Protein AF-A0A026X161-F1 (afdb_monomer)

Foldseek 3Di:
DVVLVVDQEAEDAPPPPTDDPPGHYDYDPVNVVVVCCCVVQVPDPVNVVVVVVVVVCCVPVLDDPDCVVVVVVCVVVVVVCVVCVVPDDDPCVVVVVVVVSVVVSVVSSVVD

Sequence (112 aa):
NVIENKIHMAIRDNAANMGAGNFTSLGCAAHTLQLVINDSIFKDEEITILIKLKKVATKYLSAPPTSVANEQLFSAAGQIYADRRANLLGENIDKLLFPIILNYLILIIIFV

Solvent-accessible surface area (backbone atoms only — not comparable to full-atom values): 6793 Å² total; per-residue (Å²): 116,88,62,64,85,69,60,85,64,44,79,36,57,75,52,96,83,59,75,61,82,94,51,57,65,44,70,32,65,70,51,52,50,52,51,50,46,42,62,69,42,68,65,31,65,69,55,41,50,51,57,54,48,49,57,52,47,58,65,67,65,54,53,76,95,54,66,62,65,54,52,51,48,53,48,52,50,47,49,59,44,60,71,46,55,83,78,57,70,82,85,59,50,69,72,54,51,52,60,56,55,51,55,51,54,52,52,57,52,72,78,107

Mean predicted aligned error: 16.14 Å

pLDDT: mean 74.68, std 13.26, range [49.19, 92.25]

Organism: Ooceraea biroi (NCBI:txid2015173)

Secondary structure (DSSP, 8-state):
-TTGGG-S-EEE---TT---TTS-EEE-HHHHHHHHHIIIIIS-HHHHHHHHHHHHHHHHSSS-S-THHHHHHHHHHHHHHHHHGGG--GGGHHHHHHHHHHHHHHHHHH--

InterPro domains:
  IPR008906 HAT, C-terminal dimerisation domain [PF05699] (53-98)
  IPR012337 Ribonuclease H-like superfamily [SSF53098] (52-98)

Radius of gyration: 28.59 Å; Cα contacts (8 Å, |Δi|>4): 47; chains: 1; bounding box: 58×19×78 Å

Structure (mmCIF, N/CA/C/O backbone):
data_AF-A0A026X161-F1
#
_entry.id   AF-A0A026X161-F1
#
loop_
_atom_site.group_PDB
_atom_site.id
_atom_site.type_symbol
_atom_site.label_atom_id
_atom_site.label_alt_id
_atom_site.label_comp_id
_atom_site.label_asym_id
_atom_site.label_entity_id
_atom_site.label_seq_id
_atom_site.pdbx_PDB_ins_code
_atom_site.Cartn_x
_atom_site.Cartn_y
_atom_site.Cartn_z
_atom_site.occupancy
_atom_site.B_iso_or_equiv
_atom_site.auth_seq_id
_atom_site.auth_comp_id
_atom_site.auth_asym_id
_atom_site.auth_atom_id
_atom_site.pdbx_PDB_model_num
ATOM 1 N N . ASN A 1 1 ? 37.899 4.020 -25.526 1.00 56.94 1 ASN A N 1
ATOM 2 C CA . ASN A 1 1 ? 37.202 4.235 -24.242 1.00 56.94 1 ASN A CA 1
ATOM 3 C C . ASN A 1 1 ? 37.540 3.102 -23.277 1.00 56.94 1 ASN A C 1
ATOM 5 O O . ASN A 1 1 ? 37.020 2.010 -23.427 1.00 56.94 1 ASN A O 1
ATOM 9 N N . VAL A 1 2 ? 38.444 3.308 -22.311 1.00 64.94 2 VAL A N 1
ATOM 10 C CA . VAL A 1 2 ? 38.938 2.242 -21.394 1.00 64.94 2 VAL A CA 1
ATOM 11 C C . VAL A 1 2 ? 37.841 1.693 -20.458 1.00 64.94 2 VAL A C 1
ATOM 13 O O . VAL A 1 2 ? 37.994 0.627 -19.868 1.00 64.94 2 VAL A O 1
ATOM 16 N N . ILE A 1 3 ? 36.728 2.418 -20.330 1.00 70.31 3 ILE A N 1
ATOM 17 C CA . ILE A 1 3 ? 35.621 2.115 -19.416 1.00 70.31 3 ILE A CA 1
ATOM 18 C C . ILE A 1 3 ? 34.608 1.156 -20.061 1.00 70.31 3 ILE A C 1
ATOM 20 O O . ILE A 1 3 ? 34.099 0.270 -19.385 1.00 70.31 3 ILE A O 1
ATOM 24 N N . GLU A 1 4 ? 34.371 1.269 -21.372 1.00 65.12 4 GLU A N 1
ATOM 25 C CA . GLU A 1 4 ? 33.392 0.438 -22.094 1.00 65.12 4 GLU A CA 1
ATOM 26 C C . GLU A 1 4 ? 33.750 -1.051 -22.043 1.00 65.12 4 GLU A C 1
ATOM 28 O O . GLU A 1 4 ? 32.890 -1.880 -21.772 1.00 65.12 4 GLU A O 1
ATOM 33 N N . ASN A 1 5 ? 35.039 -1.382 -22.160 1.00 69.50 5 ASN A N 1
ATOM 34 C CA . ASN A 1 5 ? 35.530 -2.763 -22.074 1.00 69.50 5 ASN A CA 1
ATOM 35 C C . ASN A 1 5 ? 35.482 -3.360 -20.652 1.00 69.50 5 ASN A C 1
ATOM 37 O O . ASN A 1 5 ? 35.823 -4.526 -20.473 1.00 69.50 5 ASN A O 1
ATOM 41 N N . LYS A 1 6 ? 35.101 -2.574 -19.633 1.00 83.12 6 LYS A N 1
ATOM 42 C CA . LYS A 1 6 ? 34.942 -3.030 -18.239 1.00 83.12 6 LYS A CA 1
ATOM 43 C C . LYS A 1 6 ? 33.478 -3.187 -17.825 1.00 83.12 6 LYS A C 1
ATOM 45 O O . LYS A 1 6 ? 33.211 -3.706 -16.744 1.00 83.12 6 LYS A O 1
ATOM 50 N N . ILE A 1 7 ? 32.537 -2.727 -18.649 1.00 82.00 7 ILE A N 1
ATOM 51 C CA . ILE A 1 7 ? 31.107 -2.800 -18.355 1.00 82.00 7 ILE A CA 1
ATOM 52 C C . ILE A 1 7 ? 30.565 -4.085 -18.976 1.00 82.00 7 ILE A C 1
ATOM 54 O O . ILE A 1 7 ? 30.484 -4.212 -20.192 1.00 82.00 7 ILE A O 1
ATOM 58 N N . HIS A 1 8 ? 30.192 -5.044 -18.129 1.00 85.44 8 HIS A N 1
ATOM 59 C CA . HIS A 1 8 ? 29.616 -6.314 -18.578 1.00 85.44 8 HIS A CA 1
ATOM 60 C C . HIS A 1 8 ? 28.127 -6.190 -18.937 1.00 85.44 8 HIS A C 1
ATOM 62 O O . HIS A 1 8 ? 27.650 -6.831 -19.872 1.00 85.44 8 HIS A O 1
ATOM 68 N N . MET A 1 9 ? 27.388 -5.379 -18.173 1.00 86.31 9 MET A N 1
ATOM 69 C CA . MET A 1 9 ? 25.950 -5.174 -18.333 1.00 86.31 9 MET A CA 1
ATOM 70 C C . MET A 1 9 ? 25.512 -3.902 -17.602 1.00 8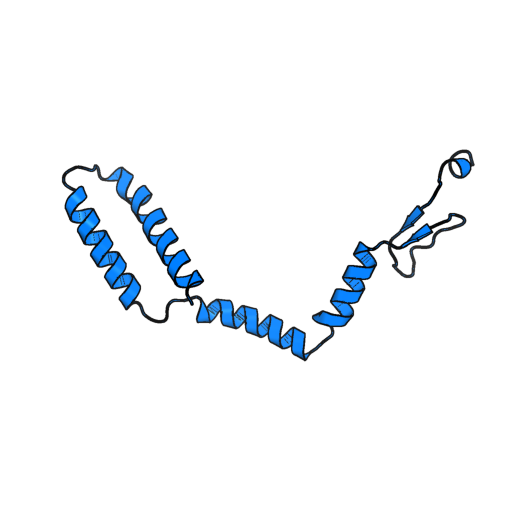6.31 9 MET A C 1
ATOM 72 O O . MET A 1 9 ? 25.955 -3.645 -16.483 1.00 86.31 9 MET A O 1
ATOM 76 N N . ALA A 1 10 ? 24.619 -3.126 -18.211 1.00 87.50 10 ALA A N 1
ATOM 77 C CA . ALA A 1 10 ? 23.996 -1.960 -17.595 1.00 87.50 10 ALA A CA 1
ATOM 78 C C . ALA A 1 10 ? 22.597 -2.306 -17.062 1.00 87.50 10 ALA A C 1
ATOM 80 O O . ALA A 1 10 ? 21.748 -2.782 -17.809 1.00 87.50 10 ALA A O 1
ATOM 81 N N . ILE A 1 11 ? 22.316 -2.028 -15.791 1.00 89.69 11 ILE A N 1
ATOM 82 C CA . ILE A 1 11 ? 20.942 -2.070 -15.269 1.00 89.69 11 ILE A CA 1
ATOM 83 C C . ILE A 1 11 ? 20.339 -0.682 -15.447 1.00 89.69 11 ILE A C 1
ATOM 85 O O . ILE A 1 11 ? 20.970 0.306 -15.069 1.00 89.69 11 ILE A O 1
ATOM 89 N N . ARG A 1 12 ? 19.134 -0.589 -16.011 1.00 87.75 12 ARG A N 1
ATOM 90 C CA . ARG A 1 12 ? 18.437 0.692 -16.176 1.00 87.75 12 ARG A CA 1
ATOM 91 C C . ARG A 1 12 ? 16.991 0.619 -15.754 1.00 87.75 12 ARG A C 1
ATOM 93 O O . ARG A 1 12 ? 16.404 -0.454 -15.726 1.00 87.75 12 ARG A O 1
ATOM 100 N N . ASP A 1 13 ? 16.413 1.765 -15.425 1.00 86.31 13 ASP A N 1
ATOM 101 C CA . ASP A 1 13 ? 14.963 1.851 -15.340 1.00 86.31 13 ASP A CA 1
ATOM 102 C C . ASP A 1 13 ? 14.323 1.648 -16.729 1.00 86.31 13 ASP A C 1
ATOM 104 O O . ASP A 1 13 ? 14.994 1.730 -17.762 1.00 86.31 13 ASP A O 1
ATOM 108 N N . ASN A 1 14 ? 13.027 1.331 -16.741 1.00 84.88 14 ASN A N 1
ATOM 109 C CA . ASN A 1 14 ? 12.284 1.124 -17.986 1.00 84.88 14 ASN A CA 1
ATOM 110 C C . ASN A 1 14 ? 11.555 2.400 -18.434 1.00 84.88 14 ASN A C 1
ATOM 112 O O . ASN A 1 14 ? 10.572 2.308 -19.170 1.00 84.88 14 ASN A O 1
ATOM 116 N N . ALA A 1 15 ? 11.975 3.585 -17.976 1.00 83.25 15 ALA A N 1
ATOM 117 C CA . ALA A 1 15 ? 11.390 4.824 -18.456 1.00 83.25 15 ALA A CA 1
ATOM 118 C C . ALA A 1 15 ? 11.713 4.993 -19.946 1.00 83.25 15 ALA A C 1
ATOM 120 O O . ALA A 1 15 ? 12.815 4.681 -20.398 1.00 83.25 15 ALA A O 1
ATOM 121 N N . ALA A 1 16 ? 10.765 5.539 -20.713 1.00 81.12 16 ALA A N 1
ATOM 122 C CA . ALA A 1 16 ? 10.864 5.635 -22.174 1.00 81.12 16 ALA A CA 1
ATOM 123 C C . ALA A 1 16 ? 12.147 6.333 -22.674 1.00 81.12 16 ALA A C 1
ATOM 125 O O . ALA A 1 16 ? 12.625 6.041 -23.767 1.00 81.12 16 ALA A O 1
ATOM 126 N N . ASN A 1 17 ? 12.726 7.219 -21.859 1.00 84.25 17 ASN A N 1
ATOM 127 C CA . ASN A 1 17 ? 13.909 8.005 -22.213 1.00 84.25 17 ASN A CA 1
ATOM 128 C C . ASN A 1 17 ? 15.230 7.397 -21.726 1.00 84.25 17 ASN A C 1
ATOM 130 O O . ASN A 1 17 ? 16.301 7.902 -22.056 1.00 84.25 17 ASN A O 1
ATOM 134 N N . MET A 1 18 ? 15.187 6.328 -20.936 1.00 81.31 18 MET A N 1
ATOM 135 C CA . MET A 1 18 ? 16.382 5.739 -20.348 1.00 81.31 18 MET A CA 1
ATOM 136 C C . MET A 1 18 ? 16.886 4.655 -21.287 1.00 81.31 18 MET A C 1
ATOM 138 O O . MET A 1 18 ? 16.563 3.485 -21.130 1.00 81.31 18 MET A O 1
ATOM 142 N N . GLY A 1 19 ? 17.668 5.061 -22.294 1.00 78.50 19 GLY A N 1
ATOM 143 C CA . GLY A 1 19 ? 18.297 4.217 -23.322 1.00 78.50 19 GLY A CA 1
ATOM 144 C C . GLY A 1 19 ? 19.684 3.677 -22.934 1.00 78.50 19 GLY A C 1
ATOM 145 O O . GLY A 1 19 ? 20.356 4.224 -22.065 1.00 78.50 19 GLY A O 1
ATOM 146 N N . ALA A 1 20 ? 20.106 2.563 -23.548 1.00 73.00 20 ALA A N 1
ATOM 147 C CA . ALA A 1 20 ? 21.299 1.802 -23.135 1.00 73.00 20 ALA A CA 1
ATOM 148 C C . ALA A 1 20 ? 22.598 2.278 -23.760 1.00 73.00 20 ALA A C 1
ATOM 150 O O . ALA A 1 20 ? 23.661 1.753 -23.431 1.00 73.00 20 ALA A O 1
ATOM 151 N N . GLY A 1 21 ? 22.511 3.205 -24.713 1.00 78.62 21 GLY A N 1
ATOM 152 C CA . GLY A 1 21 ? 23.578 3.377 -25.688 1.00 78.62 21 GLY A CA 1
ATOM 153 C C . GLY A 1 21 ? 23.949 2.026 -26.310 1.00 78.62 21 GLY A C 1
ATOM 154 O O . GLY A 1 21 ? 23.074 1.220 -26.622 1.00 78.62 21 GLY A O 1
ATOM 155 N N . ASN A 1 22 ? 25.250 1.767 -26.423 1.00 81.31 22 ASN A N 1
ATOM 156 C CA . ASN A 1 22 ? 25.800 0.550 -27.028 1.00 81.31 22 ASN A CA 1
ATOM 157 C C . ASN A 1 22 ? 26.038 -0.597 -26.024 1.00 81.31 22 ASN A C 1
ATOM 159 O O . ASN A 1 22 ? 26.725 -1.561 -26.357 1.00 81.31 22 ASN A O 1
ATOM 163 N N . PHE A 1 23 ? 25.521 -0.506 -24.794 1.00 85.75 23 PHE A N 1
ATOM 164 C CA . PHE A 1 23 ? 25.731 -1.534 -23.773 1.00 85.75 23 PHE A CA 1
ATOM 165 C C . PHE A 1 23 ? 24.610 -2.573 -23.765 1.00 85.75 23 PHE A C 1
ATOM 167 O O . PHE A 1 23 ? 23.429 -2.246 -23.896 1.00 85.75 23 PHE A O 1
ATOM 174 N N . THR A 1 24 ? 24.971 -3.830 -23.509 1.00 88.25 24 THR A N 1
ATOM 175 C CA . THR A 1 24 ? 24.014 -4.859 -23.091 1.00 88.25 24 THR A CA 1
ATOM 176 C C . THR A 1 24 ? 23.336 -4.402 -21.803 1.00 88.25 24 THR A C 1
ATOM 178 O O . THR A 1 24 ? 24.007 -4.026 -20.839 1.00 88.25 24 THR A O 1
ATOM 181 N N . SER A 1 25 ? 22.001 -4.393 -21.770 1.00 89.62 25 SER A N 1
ATOM 182 C CA . SER A 1 25 ? 21.279 -3.868 -20.610 1.00 89.62 25 SER A CA 1
ATOM 183 C C . SER A 1 25 ? 20.101 -4.707 -20.158 1.00 89.62 25 SER A C 1
ATOM 185 O O . SER A 1 25 ? 19.405 -5.294 -20.982 1.00 89.62 25 SER A O 1
ATOM 187 N N . LEU A 1 26 ? 19.856 -4.679 -18.849 1.00 91.25 26 LEU A N 1
ATOM 188 C CA . LEU A 1 26 ? 18.712 -5.290 -18.188 1.00 91.25 26 LEU A CA 1
ATOM 189 C C . LEU A 1 26 ? 17.810 -4.200 -17.597 1.00 91.25 26 LEU A C 1
ATOM 191 O O . LEU A 1 26 ? 18.287 -3.255 -16.966 1.00 91.25 26 LEU A O 1
ATOM 195 N N . GLY A 1 27 ? 16.504 -4.351 -17.796 1.00 87.75 27 GLY A N 1
ATOM 196 C CA . GLY A 1 27 ? 15.503 -3.484 -17.187 1.00 87.75 27 GLY A CA 1
ATOM 197 C C . GLY A 1 27 ? 15.383 -3.696 -15.677 1.00 87.75 27 GLY A C 1
ATOM 198 O O . GLY A 1 27 ? 15.592 -4.793 -15.157 1.00 87.75 27 GLY A O 1
ATOM 199 N N . CYS A 1 28 ? 15.023 -2.640 -14.957 1.00 90.19 28 CYS A N 1
ATOM 200 C CA . CYS A 1 28 ? 14.879 -2.661 -13.511 1.00 90.19 28 CYS A CA 1
ATOM 201 C C . CYS A 1 28 ? 13.588 -3.383 -13.126 1.00 90.19 28 CYS A C 1
ATOM 203 O O . CYS A 1 28 ? 12.487 -2.883 -13.365 1.00 90.19 28 CYS A O 1
ATOM 205 N N . ALA A 1 29 ? 13.723 -4.525 -12.452 1.00 92.06 29 ALA A N 1
ATOM 206 C CA . ALA A 1 29 ? 12.584 -5.290 -11.952 1.00 92.06 29 ALA A CA 1
ATOM 207 C C . ALA A 1 29 ? 11.704 -4.472 -10.990 1.00 92.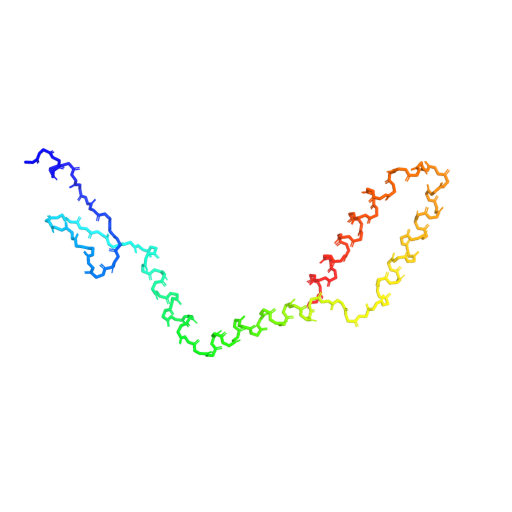06 29 ALA A C 1
ATOM 209 O O . ALA A 1 29 ? 10.482 -4.570 -11.052 1.00 92.06 29 ALA A O 1
ATOM 210 N N . ALA A 1 30 ? 12.300 -3.616 -10.151 1.00 90.88 30 ALA A N 1
ATOM 211 C CA . ALA A 1 30 ? 11.541 -2.756 -9.242 1.00 90.88 30 ALA A CA 1
ATOM 212 C C . ALA A 1 30 ? 10.666 -1.748 -10.003 1.00 90.88 30 ALA A C 1
ATOM 214 O O . ALA A 1 30 ? 9.526 -1.505 -9.616 1.00 90.88 30 ALA A O 1
ATOM 215 N N . HIS A 1 31 ? 11.164 -1.209 -11.120 1.00 86.88 31 HIS A N 1
ATOM 216 C CA . HIS A 1 31 ? 10.373 -0.310 -11.955 1.00 86.88 31 HIS A CA 1
ATOM 217 C C . HIS A 1 31 ? 9.239 -1.059 -12.665 1.00 86.88 31 HIS A C 1
ATOM 219 O O . HIS A 1 31 ? 8.113 -0.572 -12.697 1.00 86.88 31 HIS A O 1
ATOM 225 N N . THR A 1 32 ? 9.492 -2.274 -13.161 1.00 90.62 32 THR A N 1
ATOM 226 C CA . THR A 1 32 ? 8.435 -3.136 -13.714 1.00 90.62 32 THR A CA 1
ATOM 227 C C . THR A 1 32 ? 7.346 -3.419 -12.682 1.00 90.62 32 THR A C 1
ATOM 229 O O . THR A 1 32 ? 6.166 -3.279 -12.986 1.00 90.62 32 THR A O 1
ATOM 232 N N . LEU A 1 33 ? 7.723 -3.768 -11.449 1.00 92.06 33 LEU A N 1
ATOM 233 C CA . LEU A 1 33 ? 6.764 -4.009 -10.370 1.00 92.06 33 LEU A CA 1
ATOM 234 C C . LEU A 1 33 ? 5.938 -2.759 -10.059 1.00 92.06 33 LEU A C 1
ATOM 236 O O . LEU A 1 33 ? 4.725 -2.858 -9.901 1.00 92.06 33 LEU A O 1
ATOM 240 N N . GLN A 1 34 ? 6.567 -1.583 -10.032 1.00 91.44 34 GLN A N 1
ATOM 241 C CA . GLN A 1 34 ? 5.861 -0.324 -9.813 1.00 91.44 34 GLN A CA 1
ATOM 242 C C . GLN A 1 34 ? 4.819 -0.048 -10.907 1.00 91.44 34 GLN A C 1
ATOM 244 O O . GLN A 1 34 ? 3.706 0.374 -10.593 1.00 91.44 34 GLN A O 1
ATOM 249 N N . LEU A 1 35 ? 5.156 -0.307 -12.175 1.00 89.81 35 LEU A N 1
ATOM 250 C CA . LEU A 1 35 ? 4.221 -0.165 -13.294 1.00 89.81 35 LEU A CA 1
ATOM 251 C C . LEU A 1 35 ? 3.054 -1.152 -13.175 1.00 89.81 35 LEU A C 1
ATOM 253 O O . LEU A 1 35 ? 1.903 -0.739 -13.266 1.00 89.81 35 LEU A O 1
ATOM 257 N N . VAL A 1 36 ? 3.338 -2.425 -12.879 1.00 91.75 36 VAL A N 1
ATOM 258 C CA . VAL A 1 36 ? 2.309 -3.464 -12.701 1.00 91.75 36 VAL A CA 1
ATOM 259 C C . VAL A 1 36 ? 1.373 -3.128 -11.543 1.00 91.75 36 VAL A C 1
ATOM 261 O O . VAL A 1 36 ? 0.163 -3.267 -11.690 1.00 91.75 36 VAL A O 1
ATOM 264 N N . ILE A 1 37 ? 1.894 -2.647 -10.413 1.00 92.06 37 ILE A N 1
ATOM 265 C CA . ILE A 1 37 ? 1.077 -2.209 -9.273 1.00 92.06 37 ILE A CA 1
ATOM 266 C C . ILE A 1 37 ? 0.195 -1.029 -9.682 1.00 92.06 37 ILE A C 1
ATOM 268 O O . ILE A 1 37 ? -0.997 -1.012 -9.387 1.00 92.06 37 ILE A O 1
ATOM 272 N N . ASN A 1 38 ? 0.760 -0.043 -10.375 1.00 90.81 38 ASN A N 1
ATOM 273 C CA . ASN A 1 38 ? -0.003 1.121 -10.797 1.00 90.81 38 ASN A CA 1
ATOM 274 C C . ASN A 1 38 ? -1.131 0.752 -11.765 1.00 90.81 38 ASN A C 1
ATOM 276 O O . ASN A 1 38 ? -2.255 1.214 -11.591 1.00 90.81 38 ASN A O 1
ATOM 280 N N . ASP A 1 39 ? -0.849 -0.117 -12.730 1.00 89.88 39 ASP A N 1
ATOM 281 C CA . ASP A 1 39 ? -1.821 -0.530 -13.738 1.00 89.88 39 ASP A CA 1
ATOM 282 C C . ASP A 1 39 ? -2.871 -1.502 -13.192 1.00 89.88 39 ASP A C 1
ATOM 284 O O . ASP A 1 39 ? -4.040 -1.378 -13.540 1.00 89.88 39 ASP A O 1
ATOM 288 N N . SER A 1 40 ? -2.480 -2.425 -12.311 1.00 88.12 40 SER A N 1
ATOM 289 C CA . SER A 1 40 ? -3.375 -3.475 -11.798 1.00 88.12 40 SER A CA 1
ATOM 290 C C . SER A 1 40 ? -4.158 -3.067 -10.550 1.00 88.12 40 SER A C 1
ATOM 292 O O . SER A 1 40 ? -5.195 -3.654 -10.273 1.00 88.12 40 SER A O 1
ATOM 294 N N . ILE A 1 41 ? -3.642 -2.131 -9.746 1.00 90.44 41 ILE A N 1
ATOM 295 C CA . ILE A 1 41 ? -4.223 -1.786 -8.436 1.00 90.44 41 ILE A CA 1
ATOM 296 C C . ILE A 1 41 ? -4.727 -0.347 -8.427 1.00 90.44 41 ILE A C 1
ATOM 298 O O . ILE A 1 41 ? -5.855 -0.097 -8.018 1.00 90.44 41 ILE A O 1
ATOM 302 N N . PHE A 1 4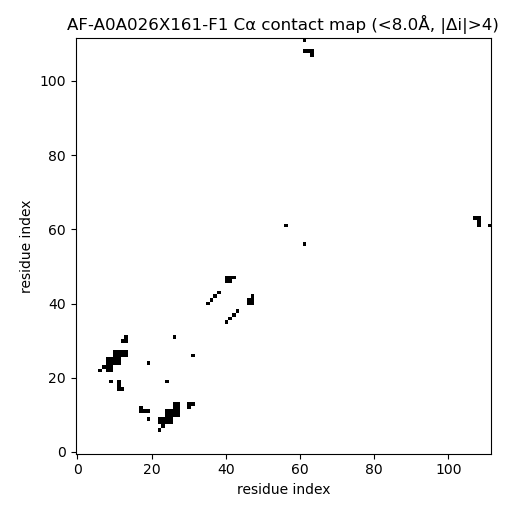2 ? -3.899 0.615 -8.844 1.00 87.50 42 PHE A N 1
ATOM 303 C CA . PHE A 1 42 ? -4.229 2.035 -8.668 1.00 87.50 42 PHE A CA 1
ATOM 304 C C . PHE A 1 42 ? -5.051 2.642 -9.807 1.00 87.50 42 PHE A C 1
ATOM 306 O O . PHE A 1 42 ? -5.725 3.646 -9.587 1.00 87.50 42 PHE A O 1
ATOM 313 N N . LYS A 1 43 ? -5.007 2.062 -11.010 1.00 90.06 43 LYS A N 1
ATOM 314 C CA . LYS A 1 43 ? -5.885 2.459 -12.121 1.00 90.06 43 LYS A CA 1
ATOM 315 C C . LYS A 1 43 ? -7.254 1.787 -12.081 1.00 90.06 43 LYS A C 1
ATOM 317 O O . LYS A 1 43 ? -8.171 2.282 -12.728 1.0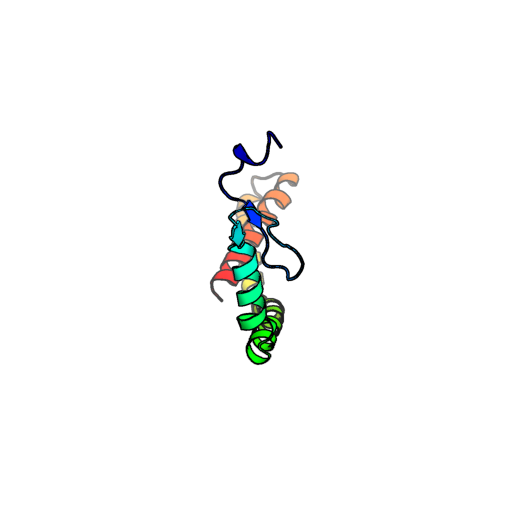0 90.06 43 LYS A O 1
ATOM 322 N N . ASP A 1 44 ? -7.390 0.693 -11.342 1.00 92.25 44 ASP A N 1
ATOM 323 C CA . ASP A 1 44 ? -8.664 0.006 -11.179 1.00 92.25 44 ASP A CA 1
ATOM 324 C C . ASP A 1 44 ? -9.572 0.796 -10.221 1.00 92.25 44 ASP A C 1
ATOM 326 O O . ASP A 1 44 ? -9.198 1.112 -9.083 1.00 92.25 44 ASP A O 1
ATOM 330 N N . GLU A 1 45 ? -10.755 1.175 -10.704 1.00 90.75 45 GLU A N 1
ATOM 331 C CA . GLU A 1 45 ? -11.688 2.029 -9.970 1.00 90.75 45 GLU A CA 1
ATOM 332 C C . GLU A 1 45 ? -12.308 1.299 -8.769 1.00 90.75 45 GLU A C 1
ATOM 334 O O . GLU A 1 45 ? -12.385 1.875 -7.679 1.00 90.75 45 GLU A O 1
ATOM 339 N N . GLU A 1 46 ? -12.665 0.019 -8.919 1.00 91.94 46 GLU A N 1
ATOM 340 C CA . GLU A 1 46 ? -13.252 -0.788 -7.845 1.00 91.94 46 GLU A CA 1
ATOM 341 C C . GLU A 1 46 ? -12.244 -1.006 -6.715 1.00 91.94 46 GLU A C 1
ATOM 343 O O . GLU A 1 46 ? -12.536 -0.747 -5.541 1.00 91.94 46 GLU A O 1
ATOM 348 N N . ILE A 1 47 ? -11.016 -1.399 -7.060 1.00 88.81 47 ILE A N 1
ATOM 349 C CA . ILE A 1 47 ? -9.936 -1.604 -6.089 1.00 88.81 47 ILE A CA 1
ATOM 350 C C . ILE A 1 47 ? -9.584 -0.285 -5.397 1.00 88.81 47 ILE A C 1
ATOM 352 O O . ILE A 1 47 ? -9.389 -0.245 -4.177 1.00 88.81 47 ILE A O 1
ATOM 356 N N . THR A 1 48 ? -9.560 0.825 -6.133 1.00 88.38 48 THR A N 1
ATOM 357 C CA . THR A 1 48 ? -9.295 2.144 -5.551 1.00 88.38 48 THR A CA 1
ATOM 358 C C . THR A 1 48 ? -10.373 2.551 -4.544 1.00 88.38 48 THR A C 1
ATOM 360 O O . THR A 1 48 ? -10.053 3.103 -3.483 1.00 88.38 48 THR A O 1
ATOM 363 N N . ILE A 1 49 ? -11.646 2.267 -4.834 1.00 90.50 49 ILE A N 1
ATOM 364 C CA . ILE A 1 49 ? -12.759 2.486 -3.902 1.00 90.50 49 ILE A CA 1
ATOM 365 C C . ILE A 1 49 ? -12.583 1.616 -2.655 1.00 90.50 49 ILE A C 1
ATOM 367 O O . ILE A 1 49 ? -12.664 2.141 -1.543 1.00 90.50 49 ILE A O 1
ATOM 371 N N . LEU A 1 50 ? -12.253 0.331 -2.809 1.00 88.75 50 LEU A N 1
ATOM 372 C CA . LEU A 1 50 ? -11.992 -0.571 -1.682 1.00 88.75 50 LEU A CA 1
ATOM 373 C C . LEU A 1 50 ? -10.846 -0.071 -0.792 1.00 88.75 50 LEU A C 1
ATOM 375 O O . LEU A 1 50 ? -10.969 -0.070 0.432 1.00 88.75 50 LEU A O 1
ATOM 379 N N . ILE A 1 51 ? -9.752 0.427 -1.376 1.00 89.12 51 ILE A N 1
ATOM 380 C CA . ILE A 1 51 ? -8.624 1.000 -0.622 1.00 89.12 51 ILE A CA 1
ATOM 381 C C . ILE A 1 51 ? -9.060 2.241 0.173 1.00 89.12 51 ILE A C 1
ATOM 383 O O . ILE A 1 51 ? -8.649 2.420 1.325 1.00 89.12 51 ILE A O 1
ATOM 387 N N . LYS A 1 52 ? -9.896 3.106 -0.412 1.00 88.12 52 LYS A N 1
ATOM 388 C CA . LYS A 1 52 ? -10.437 4.292 0.273 1.00 88.12 52 LYS A CA 1
ATOM 389 C C . LYS A 1 52 ? -11.391 3.897 1.401 1.00 88.12 52 LYS A C 1
ATOM 391 O O . LYS A 1 52 ? -11.254 4.411 2.511 1.00 88.12 52 LYS A O 1
ATOM 396 N N . LEU A 1 53 ? -12.299 2.957 1.144 1.00 87.81 53 LEU A N 1
ATOM 397 C CA . LEU A 1 53 ? -13.235 2.435 2.137 1.00 87.81 53 LEU A CA 1
ATOM 398 C C . LEU A 1 53 ? -12.506 1.751 3.284 1.00 87.81 53 LEU A C 1
ATOM 400 O O . LEU A 1 53 ? -12.852 2.004 4.428 1.00 87.81 53 LEU A O 1
ATOM 404 N N . LYS A 1 54 ? -11.446 0.980 3.013 1.00 88.88 54 LYS A N 1
ATOM 405 C CA . LYS A 1 54 ? -10.609 0.378 4.055 1.00 88.88 54 LYS A CA 1
ATOM 406 C C . LYS A 1 54 ? -10.093 1.431 5.028 1.00 88.88 54 LYS A C 1
ATOM 408 O O . LYS A 1 54 ? -10.210 1.225 6.225 1.00 88.88 54 LYS A O 1
ATOM 413 N N . LYS A 1 55 ? -9.578 2.570 4.545 1.00 85.88 55 LYS A N 1
ATOM 414 C CA . LYS A 1 55 ? -9.086 3.652 5.422 1.00 85.88 55 LYS A CA 1
ATOM 415 C C . LYS A 1 55 ? -10.185 4.211 6.326 1.00 85.88 55 LYS A C 1
ATOM 417 O O . LYS A 1 55 ? -9.942 4.473 7.503 1.00 85.88 55 LYS A O 1
ATOM 422 N N . VAL A 1 56 ? -11.383 4.395 5.776 1.00 87.00 56 VAL A N 1
ATOM 423 C CA . VAL A 1 56 ? -12.552 4.880 6.522 1.00 87.00 56 VAL A CA 1
ATOM 424 C C . VAL A 1 56 ? -13.004 3.823 7.530 1.00 87.00 56 VAL A C 1
ATOM 426 O O . VAL A 1 56 ? -13.097 4.117 8.717 1.00 87.00 56 VAL A O 1
ATOM 429 N N . ALA A 1 57 ? -13.182 2.578 7.095 1.00 86.94 57 ALA A N 1
ATOM 430 C CA . ALA A 1 57 ? -13.536 1.444 7.938 1.00 86.94 57 ALA A CA 1
ATOM 431 C C . ALA A 1 57 ? -12.545 1.282 9.096 1.00 86.94 57 ALA A C 1
ATOM 433 O O . ALA A 1 57 ? -12.962 1.261 10.244 1.00 86.94 57 ALA A O 1
ATOM 434 N N . THR A 1 58 ? -11.234 1.306 8.841 1.00 83.00 58 THR A N 1
ATOM 435 C CA . THR A 1 58 ? -10.222 1.231 9.906 1.00 83.00 58 THR A CA 1
ATOM 436 C C . THR A 1 58 ? -10.255 2.415 10.859 1.00 83.00 58 THR A C 1
ATOM 438 O O . THR A 1 58 ? -9.799 2.279 11.978 1.00 83.00 58 THR A O 1
ATOM 441 N N . LYS A 1 59 ? -10.756 3.583 10.446 1.00 82.88 59 LYS A N 1
ATOM 442 C CA . LYS A 1 59 ? -10.848 4.753 11.327 1.00 82.88 59 LYS A CA 1
ATOM 443 C C . LYS A 1 59 ? -12.073 4.692 12.239 1.00 82.88 59 LYS A C 1
ATOM 445 O O . LYS A 1 59 ? -12.000 5.134 13.379 1.00 82.88 59 LYS A O 1
ATOM 450 N N . TYR A 1 60 ? -13.198 4.206 11.719 1.00 78.75 60 TYR A N 1
ATOM 451 C CA . TYR A 1 60 ? -14.481 4.241 12.424 1.00 78.75 60 TYR A CA 1
ATOM 452 C C . TYR A 1 60 ? -14.842 2.919 13.104 1.00 78.75 60 TYR A C 1
ATOM 454 O O . TYR A 1 60 ? -15.562 2.938 14.094 1.00 78.75 60 TYR A O 1
ATOM 462 N N . LEU A 1 61 ? -14.327 1.792 12.611 1.00 77.00 61 LEU A N 1
ATOM 463 C CA . LEU A 1 61 ? -14.583 0.458 13.161 1.00 77.00 61 LEU A CA 1
ATOM 464 C C . LEU A 1 61 ? -13.465 -0.035 14.090 1.00 77.00 61 LEU A C 1
ATOM 466 O O . LEU A 1 61 ? -13.646 -1.049 14.748 1.00 77.00 61 LEU A O 1
ATOM 470 N N . SER A 1 62 ? -12.327 0.667 14.186 1.00 76.38 62 SER A N 1
ATOM 471 C CA . SER A 1 62 ? -11.277 0.329 15.163 1.00 76.38 62 SER A CA 1
ATOM 472 C C . SER A 1 62 ? -11.610 0.773 16.586 1.00 76.38 62 SER A C 1
ATOM 474 O O . SER A 1 62 ? -10.913 0.402 17.525 1.00 76.38 62 SER A O 1
ATOM 476 N N . ALA A 1 63 ? -12.603 1.647 16.759 1.00 70.25 63 ALA A N 1
ATOM 477 C CA . ALA A 1 63 ? -13.036 2.059 18.082 1.00 70.25 63 ALA A CA 1
ATOM 478 C C . ALA A 1 63 ? -13.943 0.965 18.665 1.00 70.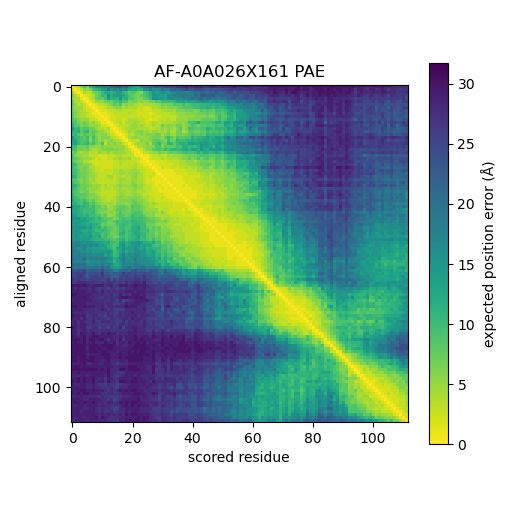25 63 ALA A C 1
ATOM 480 O O . ALA A 1 63 ? -14.880 0.545 17.981 1.00 70.25 63 ALA A O 1
ATOM 481 N N . PRO A 1 64 ?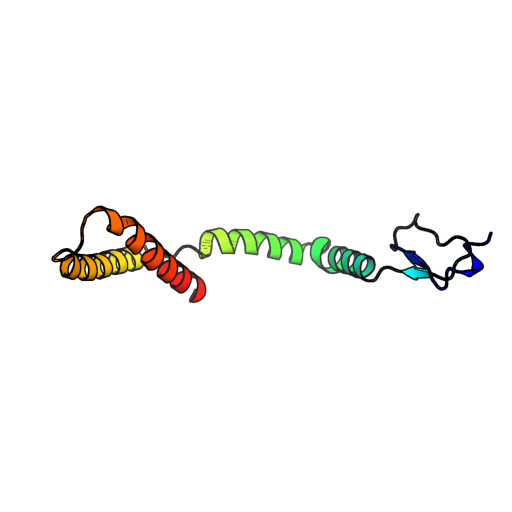 -13.708 0.507 19.909 1.00 64.75 64 PRO A N 1
ATOM 482 C CA . PRO A 1 64 ? -14.614 -0.437 20.541 1.00 64.75 64 PRO A CA 1
ATOM 483 C C . PRO A 1 64 ? -16.037 0.149 20.583 1.00 64.75 64 PRO A C 1
ATOM 485 O O . PRO A 1 64 ? -16.200 1.331 20.898 1.00 64.75 64 PRO A O 1
ATOM 488 N N . PRO A 1 65 ? -17.074 -0.651 20.276 1.00 63.78 65 PRO A N 1
ATOM 489 C CA . PRO A 1 65 ? -18.440 -0.162 20.084 1.00 63.78 65 PRO A CA 1
ATOM 490 C C . PRO A 1 65 ? -19.096 0.391 21.359 1.00 63.78 65 PRO A C 1
ATOM 492 O O . PRO A 1 65 ? -20.142 1.030 21.272 1.00 63.78 65 PRO A O 1
ATOM 495 N N . THR A 1 66 ? -18.518 0.162 22.544 1.00 61.50 66 THR A N 1
ATOM 496 C CA . THR A 1 66 ? -19.082 0.621 23.819 1.00 61.50 66 THR A CA 1
ATOM 497 C C . THR A 1 66 ? -18.001 1.083 24.802 1.00 61.50 66 THR A C 1
ATOM 499 O O . THR A 1 66 ? -16.920 0.499 24.890 1.00 61.50 66 THR A O 1
ATOM 502 N N . SER A 1 67 ? -18.311 2.116 25.597 1.00 63.03 67 SER A N 1
ATOM 503 C CA . SER A 1 67 ? -17.487 2.546 26.740 1.00 63.03 67 SER A CA 1
ATOM 504 C C . SER A 1 67 ? -17.498 1.535 27.889 1.00 63.03 67 SER A C 1
ATOM 506 O O . SER A 1 67 ? -16.622 1.580 28.745 1.00 63.03 67 SER A O 1
ATOM 508 N N . VAL A 1 68 ? -18.448 0.595 27.890 1.00 63.84 68 VAL A N 1
ATOM 509 C CA . VAL A 1 68 ? -18.675 -0.370 28.976 1.00 63.84 68 VAL A CA 1
ATOM 510 C C . VAL A 1 68 ? -17.451 -1.257 29.220 1.00 63.84 68 VAL A C 1
ATOM 512 O O . VAL A 1 68 ? -17.078 -1.482 30.368 1.00 63.84 68 VAL A O 1
ATOM 515 N N . ALA A 1 69 ? -16.771 -1.711 28.162 1.00 62.91 69 ALA A N 1
ATOM 516 C CA . ALA A 1 69 ? -15.533 -2.481 28.308 1.00 62.91 69 ALA A CA 1
ATOM 517 C C . ALA A 1 69 ? -14.410 -1.639 28.943 1.00 62.91 69 ALA A C 1
ATOM 519 O O . ALA A 1 69 ? -13.678 -2.126 29.805 1.00 62.91 69 ALA A O 1
ATOM 520 N N . ASN A 1 70 ? -14.320 -0.355 28.579 1.00 63.12 70 ASN A N 1
ATOM 521 C CA . ASN A 1 70 ? -13.379 0.574 29.199 1.00 63.12 70 ASN A CA 1
ATOM 522 C C . ASN A 1 70 ? -13.737 0.819 30.670 1.00 63.12 70 ASN A C 1
ATOM 524 O O . ASN A 1 70 ? -12.852 0.782 31.512 1.00 63.12 70 ASN A O 1
ATOM 528 N N . GLU A 1 71 ? -15.009 1.017 31.010 1.00 65.94 71 GLU A N 1
ATOM 529 C CA . GLU A 1 71 ? -15.473 1.232 32.389 1.00 65.94 71 GLU A CA 1
ATOM 530 C C . GLU A 1 71 ? -15.207 0.020 33.290 1.00 65.94 71 GLU A C 1
ATOM 532 O O . GLU A 1 71 ? -14.781 0.181 34.437 1.00 65.94 71 GLU A O 1
ATOM 537 N N . GLN A 1 72 ? -15.383 -1.197 32.767 1.00 73.56 72 GLN A N 1
ATOM 538 C CA . GLN A 1 72 ? -15.023 -2.432 33.465 1.00 73.56 72 GLN A CA 1
ATOM 539 C C . GLN A 1 72 ? -13.510 -2.547 33.663 1.00 73.56 72 GLN A C 1
ATOM 541 O O . GLN A 1 72 ? -13.065 -2.897 34.755 1.00 73.56 72 GLN A O 1
ATOM 546 N N . LEU A 1 73 ? -12.712 -2.190 32.653 1.00 66.94 73 LEU A N 1
ATOM 547 C CA . LEU A 1 73 ? -11.252 -2.135 32.752 1.00 66.94 73 LEU A CA 1
ATOM 548 C C . LEU A 1 73 ? -10.770 -1.089 33.752 1.00 66.94 73 LEU A C 1
ATOM 550 O O . LEU A 1 73 ? -9.904 -1.392 34.565 1.00 66.94 73 LEU A O 1
ATOM 554 N N . PHE A 1 74 ? -11.339 0.116 33.740 1.00 67.69 74 PHE A N 1
ATOM 555 C CA . PHE A 1 74 ? -11.017 1.167 34.702 1.00 67.69 74 PHE A CA 1
ATOM 556 C C . PHE A 1 74 ? -11.448 0.781 36.117 1.00 67.69 74 PHE A C 1
ATOM 558 O O . PHE A 1 74 ? -10.731 1.076 37.068 1.00 67.69 74 PHE A O 1
ATOM 565 N N . SER A 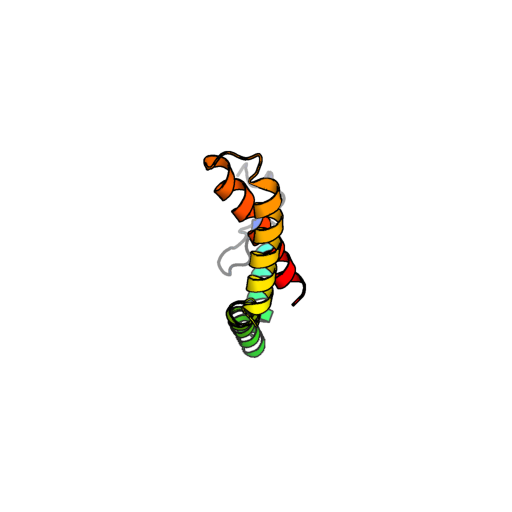1 75 ? -12.563 0.065 36.265 1.00 71.94 75 SER A N 1
ATOM 566 C CA . SER A 1 75 ? -13.024 -0.446 37.560 1.00 71.94 75 SER A CA 1
ATOM 567 C C . SER A 1 75 ? -12.133 -1.577 38.082 1.00 71.94 75 SER A C 1
ATOM 569 O O . SER A 1 75 ? -11.736 -1.557 39.246 1.00 71.94 75 SER A O 1
ATOM 571 N N . ALA A 1 76 ? -11.749 -2.530 37.227 1.00 71.56 76 ALA A N 1
ATOM 572 C CA . ALA A 1 76 ? -10.834 -3.618 37.575 1.00 71.56 76 ALA A CA 1
ATOM 573 C C . ALA A 1 76 ? -9.414 -3.102 37.861 1.00 71.56 76 ALA A C 1
ATOM 575 O O . ALA A 1 76 ? -8.799 -3.482 38.856 1.00 71.56 76 ALA A O 1
ATOM 576 N N . ALA A 1 77 ? -8.907 -2.181 37.037 1.00 67.94 77 ALA A N 1
ATOM 577 C CA . ALA A 1 77 ? -7.649 -1.487 37.288 1.00 67.94 77 ALA A CA 1
ATOM 578 C C . ALA A 1 77 ? -7.728 -0.659 38.576 1.00 67.94 77 ALA A C 1
ATOM 580 O O . ALA A 1 77 ? -6.779 -0.669 39.351 1.00 67.94 77 ALA A O 1
ATOM 581 N N . GLY A 1 78 ? -8.865 -0.009 38.842 1.00 68.44 78 GLY A N 1
ATOM 582 C CA . GLY A 1 78 ? -9.144 0.712 40.081 1.00 68.44 78 GLY A CA 1
ATOM 583 C C . GLY A 1 78 ? -9.108 -0.185 41.318 1.00 68.44 78 GLY A C 1
ATOM 584 O O . GLY A 1 78 ? -8.557 0.225 42.332 1.00 68.44 78 GLY A O 1
ATOM 585 N N . GLN A 1 79 ? -9.607 -1.421 41.227 1.00 70.69 79 GLN A N 1
ATOM 586 C CA . GLN A 1 79 ? -9.523 -2.427 42.296 1.00 70.69 79 GLN A CA 1
ATOM 587 C C . GLN A 1 79 ? -8.077 -2.888 42.529 1.00 70.69 79 GLN A C 1
ATOM 589 O O . GLN A 1 79 ? -7.577 -2.817 43.648 1.00 70.69 79 GLN A O 1
ATOM 594 N N . ILE A 1 80 ? -7.354 -3.251 41.462 1.00 67.81 80 ILE A N 1
ATOM 595 C CA . ILE A 1 80 ? -5.930 -3.634 41.538 1.00 67.81 80 ILE A CA 1
ATOM 596 C C . ILE A 1 80 ? -5.077 -2.477 42.087 1.00 67.81 80 ILE A C 1
ATOM 598 O O . ILE A 1 80 ? -4.091 -2.690 42.798 1.00 67.81 80 ILE A O 1
ATOM 602 N N . TYR A 1 81 ? -5.446 -1.245 41.746 1.00 62.25 81 TYR A N 1
ATOM 603 C CA . TYR A 1 81 ? -4.801 -0.028 42.212 1.00 62.25 81 TYR A CA 1
ATOM 604 C C . TYR A 1 81 ? -5.143 0.285 43.674 1.00 62.25 81 TYR A C 1
ATOM 606 O O . TYR A 1 81 ? -4.244 0.647 44.430 1.00 62.25 81 TYR A O 1
ATOM 614 N N . ALA A 1 82 ? -6.396 0.103 44.098 1.00 64.12 82 ALA A N 1
ATOM 615 C CA . ALA A 1 82 ? -6.821 0.266 45.488 1.00 64.12 82 ALA A CA 1
ATOM 616 C C . ALA A 1 82 ? -6.082 -0.709 46.419 1.00 64.12 82 ALA A C 1
ATOM 618 O O . ALA A 1 82 ? -5.578 -0.283 47.457 1.00 64.12 82 ALA A O 1
ATOM 619 N N . ASP A 1 83 ? -5.905 -1.962 45.992 1.00 61.50 83 ASP A N 1
ATOM 620 C CA . ASP A 1 83 ? -5.172 -2.983 46.748 1.00 61.50 83 ASP A CA 1
ATOM 621 C C . ASP A 1 83 ? -3.660 -2.693 46.848 1.00 61.50 83 ASP A C 1
ATOM 623 O O . ASP A 1 83 ? -3.026 -3.017 47.853 1.00 61.50 83 ASP A O 1
ATOM 627 N N . ARG A 1 84 ? -3.050 -2.049 45.836 1.00 56.56 84 ARG A N 1
ATOM 628 C CA . ARG A 1 84 ? -1.603 -1.727 45.822 1.00 56.56 84 ARG A CA 1
ATOM 629 C C . ARG A 1 84 ? -1.243 -0.317 46.301 1.00 56.56 84 ARG A C 1
ATOM 631 O O . ARG A 1 84 ? -0.073 -0.070 46.602 1.00 56.56 84 ARG A O 1
ATOM 638 N N . ARG A 1 85 ? -2.208 0.604 46.421 1.00 52.31 85 ARG A N 1
ATOM 639 C CA . ARG A 1 85 ? -2.007 1.969 46.955 1.00 52.31 85 ARG A CA 1
ATOM 640 C C . ARG A 1 85 ? -1.564 1.969 48.419 1.00 52.31 85 ARG A C 1
ATOM 642 O O . ARG A 1 85 ? -0.948 2.935 48.857 1.00 52.31 85 ARG A O 1
ATOM 649 N N . ALA A 1 86 ? -1.782 0.874 49.146 1.00 56.09 86 ALA A N 1
ATOM 650 C CA . ALA A 1 86 ? -1.228 0.684 50.484 1.00 56.09 86 ALA A CA 1
ATOM 651 C C . ALA A 1 86 ? 0.321 0.708 50.526 1.00 56.09 86 ALA A C 1
ATOM 653 O O . ALA A 1 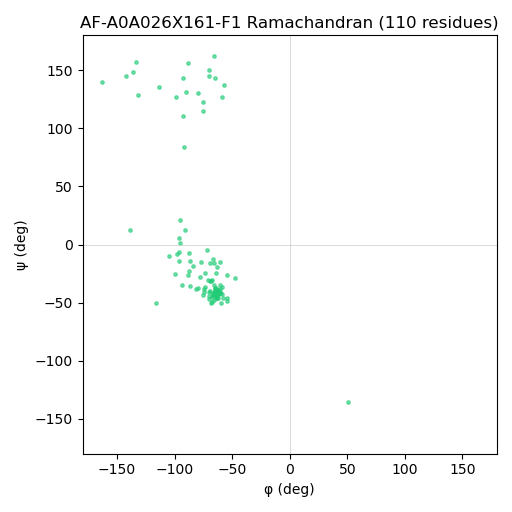86 ? 0.872 0.860 51.610 1.00 56.09 86 ALA A O 1
ATOM 654 N N . ASN A 1 87 ? 1.025 0.588 49.385 1.00 58.31 87 ASN A N 1
ATOM 655 C CA . ASN A 1 87 ? 2.489 0.444 49.336 1.00 58.31 87 ASN A CA 1
ATOM 656 C C . ASN A 1 87 ? 3.219 1.247 48.229 1.00 58.31 87 ASN A C 1
ATOM 658 O O . ASN A 1 87 ? 4.396 0.986 47.982 1.00 58.31 87 ASN A O 1
ATOM 662 N N . LEU A 1 88 ? 2.586 2.211 47.540 1.00 55.34 88 LEU A N 1
ATOM 663 C CA . LEU A 1 88 ? 3.222 2.930 46.416 1.00 55.34 88 LEU A CA 1
ATOM 664 C C . LEU A 1 88 ? 3.080 4.460 46.502 1.00 55.34 88 LEU A C 1
ATOM 666 O O . LEU A 1 88 ? 1.983 4.996 46.640 1.00 55.34 88 LEU A O 1
ATOM 670 N N . LEU A 1 89 ? 4.219 5.154 46.377 1.00 54.50 89 LEU A N 1
ATOM 671 C CA . LEU A 1 89 ? 4.348 6.616 46.312 1.00 54.50 89 LEU A CA 1
ATOM 672 C C . LEU A 1 89 ? 3.808 7.188 44.987 1.00 54.50 89 LEU A C 1
ATOM 674 O O . LEU A 1 89 ? 3.969 6.590 43.921 1.00 54.50 89 LEU A O 1
ATOM 678 N N . GLY A 1 90 ? 3.216 8.385 45.084 1.00 58.44 90 GLY A N 1
ATOM 679 C CA . GLY A 1 90 ? 2.438 9.101 44.061 1.00 58.44 90 GLY A CA 1
ATOM 680 C C . GLY A 1 90 ? 3.030 9.203 42.649 1.00 58.44 90 GLY A C 1
ATOM 681 O O . GLY A 1 90 ? 2.289 9.266 41.677 1.00 58.44 90 GLY A O 1
ATOM 682 N N . GLU A 1 91 ? 4.355 9.205 42.516 1.00 59.19 91 GLU A N 1
ATOM 683 C CA . GLU A 1 91 ? 5.048 9.597 41.278 1.00 59.19 91 GLU A CA 1
ATOM 684 C C . GLU A 1 91 ? 5.233 8.461 40.252 1.00 59.19 91 GLU A C 1
ATOM 686 O O . GLU A 1 91 ? 5.525 8.715 39.084 1.00 59.19 91 GLU A O 1
ATOM 691 N N . ASN A 1 92 ? 5.040 7.196 40.644 1.00 59.38 92 ASN A N 1
ATOM 692 C CA . ASN A 1 92 ? 5.193 6.037 39.743 1.00 59.38 92 ASN A CA 1
ATOM 693 C C . ASN A 1 92 ? 3.873 5.572 39.104 1.00 59.38 92 ASN A C 1
ATOM 695 O O . ASN A 1 92 ? 3.842 4.590 38.361 1.00 59.38 92 ASN A O 1
ATOM 699 N N . ILE A 1 93 ? 2.783 6.273 39.402 1.00 57.62 93 ILE A N 1
ATOM 700 C CA . ILE A 1 93 ? 1.409 5.862 39.102 1.00 57.62 93 ILE A CA 1
ATOM 701 C C . ILE A 1 93 ? 1.097 6.051 37.616 1.00 57.62 93 ILE A C 1
ATOM 703 O O . ILE A 1 93 ? 0.613 5.128 36.956 1.00 57.62 93 ILE A O 1
ATOM 707 N N . ASP A 1 94 ? 1.505 7.187 37.056 1.00 59.75 94 ASP A N 1
ATOM 708 C CA . ASP A 1 94 ? 1.296 7.514 35.643 1.00 59.75 94 ASP A CA 1
ATOM 709 C C . ASP A 1 94 ? 2.110 6.598 34.715 1.00 59.75 94 ASP A C 1
ATOM 711 O O . ASP A 1 94 ? 1.671 6.244 33.620 1.00 59.75 94 ASP A O 1
ATOM 715 N N . LYS A 1 95 ? 3.276 6.134 35.189 1.00 62.66 95 LYS A N 1
ATOM 716 C CA . LYS A 1 95 ? 4.160 5.222 34.447 1.00 62.66 95 LYS A CA 1
ATOM 717 C C . LYS A 1 95 ? 3.630 3.787 34.375 1.00 62.66 95 LYS A C 1
ATOM 719 O O . LYS A 1 95 ? 4.000 3.074 33.447 1.00 62.66 95 LYS A O 1
ATOM 724 N N . LEU A 1 96 ? 2.778 3.356 35.314 1.00 59.12 96 LEU A N 1
ATOM 725 C CA . LEU A 1 96 ? 2.154 2.024 35.291 1.00 59.12 96 LEU A CA 1
ATOM 726 C C . LEU A 1 96 ? 0.781 2.010 34.609 1.00 59.12 96 LEU A C 1
ATOM 728 O O . LEU A 1 96 ? 0.451 1.030 33.944 1.00 59.12 96 LEU A O 1
ATOM 732 N N . LEU A 1 97 ? -0.015 3.074 34.746 1.00 61.16 97 LEU A N 1
ATOM 733 C CA . LEU A 1 97 ? -1.363 3.132 34.166 1.00 61.16 97 LEU A CA 1
ATOM 734 C C . LEU A 1 97 ? -1.336 3.135 32.633 1.00 61.16 97 LEU A C 1
ATOM 736 O O . LEU A 1 97 ? -2.099 2.408 31.997 1.00 61.16 97 LEU A O 1
ATOM 740 N N . PHE A 1 98 ? -0.419 3.900 32.039 1.00 64.12 98 PHE A N 1
ATOM 741 C CA . PHE A 1 98 ? -0.321 4.045 30.587 1.00 64.12 98 PHE A CA 1
ATOM 742 C C . PHE A 1 98 ? -0.065 2.715 29.842 1.00 64.12 98 PHE A C 1
ATOM 744 O O . PHE A 1 98 ? -0.823 2.405 28.922 1.00 64.12 98 PHE A O 1
ATOM 751 N N . PRO A 1 99 ? 0.925 1.876 30.221 1.00 63.00 99 PRO A N 1
ATOM 752 C CA . PRO A 1 99 ? 1.186 0.618 29.517 1.00 63.00 99 PRO A CA 1
ATOM 753 C C . PRO A 1 99 ? 0.094 -0.446 29.703 1.00 63.00 99 PRO A C 1
ATOM 755 O O . PRO A 1 99 ? -0.138 -1.224 28.780 1.00 63.00 99 PRO A O 1
ATOM 758 N N . ILE A 1 100 ? -0.598 -0.486 30.849 1.00 63.66 100 ILE A N 1
ATOM 759 C CA . ILE A 1 100 ? -1.674 -1.465 31.099 1.00 63.66 100 ILE A CA 1
ATOM 760 C C . ILE A 1 100 ? -2.895 -1.149 30.228 1.00 63.66 100 ILE A C 1
ATOM 762 O O . ILE A 1 100 ? -3.424 -2.036 29.559 1.00 63.66 100 ILE A O 1
ATOM 766 N N . ILE A 1 101 ? -3.302 0.122 30.190 1.00 64.56 101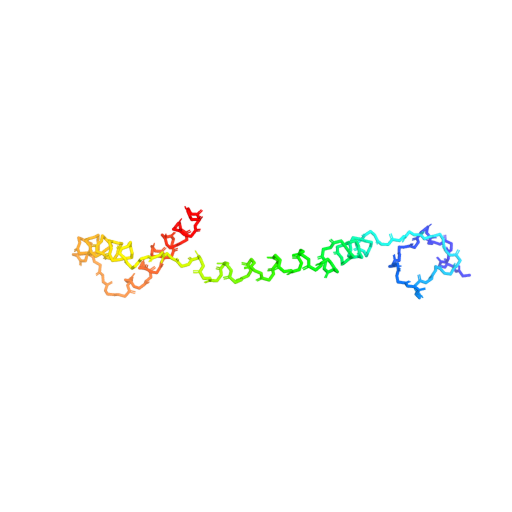 ILE A N 1
ATOM 767 C CA . ILE A 1 101 ? -4.441 0.579 29.385 1.00 64.56 101 ILE A CA 1
ATOM 768 C C . ILE A 1 101 ? -4.130 0.428 27.889 1.00 64.56 101 ILE A C 1
ATOM 770 O O . ILE A 1 101 ? -4.970 -0.048 27.127 1.00 64.56 101 ILE A O 1
ATOM 774 N N . LEU A 1 102 ? -2.906 0.770 27.469 1.00 63.16 102 LEU A N 1
ATOM 775 C CA . LEU A 1 102 ? -2.494 0.691 26.068 1.00 63.16 102 LEU A CA 1
ATOM 776 C C . LEU A 1 102 ? -2.422 -0.756 25.552 1.00 63.16 102 LEU A C 1
ATOM 778 O O . LEU A 1 102 ? -2.891 -1.025 24.450 1.00 63.16 102 LEU A O 1
ATOM 782 N N . ASN A 1 103 ? -1.887 -1.695 26.342 1.00 60.94 103 ASN A N 1
ATOM 783 C CA . ASN A 1 103 ? -1.792 -3.108 25.954 1.00 60.94 103 ASN A CA 1
ATOM 784 C C . ASN A 1 103 ? -3.186 -3.747 25.797 1.00 60.94 103 ASN A C 1
ATOM 786 O O . ASN A 1 103 ? -3.448 -4.461 24.832 1.00 60.94 103 ASN A O 1
ATOM 790 N N . TYR A 1 104 ? -4.124 -3.412 26.685 1.00 61.00 104 TYR A N 1
ATOM 791 C CA . TYR A 1 104 ? -5.487 -3.939 26.614 1.00 61.00 104 TYR A CA 1
ATOM 792 C C . TYR A 1 104 ? -6.315 -3.320 25.479 1.00 61.00 104 TYR A C 1
ATOM 794 O O . TYR A 1 104 ? -7.077 -4.027 24.822 1.00 61.00 104 TYR A O 1
ATOM 802 N N . LEU A 1 105 ? -6.129 -2.024 25.193 1.00 60.69 105 LEU A N 1
ATOM 803 C CA . LEU A 1 105 ? -6.751 -1.371 24.037 1.00 60.69 105 LEU A CA 1
ATOM 804 C C . LEU A 1 105 ? -6.265 -1.995 22.720 1.00 60.69 105 LEU A C 1
ATOM 806 O O . LEU A 1 105 ? -7.062 -2.230 21.817 1.00 60.69 105 LEU A O 1
ATOM 810 N N . ILE A 1 106 ? -4.972 -2.324 22.635 1.00 61.34 106 ILE A N 1
ATOM 811 C CA . ILE A 1 106 ? -4.394 -3.054 21.499 1.00 61.34 106 ILE A CA 1
ATOM 812 C C . ILE A 1 106 ? -5.019 -4.451 21.371 1.00 61.34 106 ILE A C 1
ATOM 814 O O . ILE A 1 106 ? -5.356 -4.858 20.262 1.00 61.34 106 ILE A O 1
ATOM 818 N N . LEU A 1 107 ? -5.236 -5.163 22.481 1.00 56.78 107 LEU A N 1
ATOM 819 C CA . LEU A 1 107 ? -5.881 -6.479 22.471 1.00 56.78 107 LEU A CA 1
ATOM 820 C C . LEU A 1 107 ? -7.327 -6.408 21.946 1.00 56.78 107 LEU A C 1
ATOM 822 O O . LEU A 1 107 ? -7.722 -7.227 21.125 1.00 56.78 107 LEU A O 1
ATOM 826 N N . ILE A 1 108 ? -8.099 -5.401 22.363 1.00 57.22 108 ILE A N 1
ATOM 827 C CA . ILE A 1 108 ? -9.485 -5.203 21.909 1.00 57.22 108 ILE A CA 1
ATOM 828 C C . ILE A 1 108 ? -9.544 -4.897 20.405 1.00 57.22 108 ILE A C 1
ATOM 830 O O . ILE A 1 108 ? -10.430 -5.396 19.722 1.00 57.22 108 ILE A O 1
ATOM 834 N N . ILE A 1 109 ? -8.586 -4.130 19.877 1.00 56.97 109 ILE A N 1
ATOM 835 C CA . ILE A 1 109 ? -8.506 -3.810 18.441 1.00 56.97 109 ILE A CA 1
ATOM 836 C C . ILE A 1 109 ? -8.095 -5.033 17.600 1.00 56.97 109 ILE A C 1
ATOM 838 O O . ILE A 1 109 ? -8.484 -5.122 16.445 1.00 56.97 109 ILE A O 1
ATOM 842 N N . ILE A 1 110 ? -7.307 -5.965 18.149 1.00 55.09 110 ILE A N 1
ATOM 843 C CA . ILE A 1 110 ? -6.848 -7.171 17.430 1.00 55.09 110 ILE A CA 1
ATOM 844 C C . ILE A 1 110 ? -7.939 -8.256 17.348 1.00 55.09 110 ILE A C 1
ATOM 846 O O . ILE A 1 110 ? -7.921 -9.063 16.421 1.00 55.09 110 ILE A O 1
ATOM 850 N N . PHE A 1 111 ? -8.864 -8.299 18.311 1.00 50.47 111 PHE A N 1
ATOM 851 C CA . PHE A 1 111 ? -9.932 -9.308 18.385 1.00 50.47 111 PHE A CA 1
ATOM 852 C C . PHE A 1 111 ? -11.283 -8.858 17.785 1.00 50.47 111 PHE A C 1
ATOM 854 O O . PHE A 1 111 ? -12.254 -9.613 17.870 1.00 50.47 111 PHE A O 1
ATOM 861 N N . VAL A 1 112 ? -11.342 -7.671 17.165 1.00 49.19 112 VAL A N 1
ATOM 862 C CA . VAL A 1 112 ? -12.438 -7.198 16.290 1.00 49.19 112 VAL A CA 1
ATOM 863 C C . VAL A 1 112 ? -11.966 -7.244 14.841 1.00 49.19 112 VAL A C 1
ATOM 865 O O . VAL A 1 112 ? -12.720 -7.785 14.003 1.00 49.19 112 VAL A O 1
#